Protein AF-A0A2T4S599-F1 (afdb_monomer)

Foldseek 3Di:
DDDDQDAAAADPDPPFAEEEQDDPVVVLQAFDANYFYQHPDPCNCVQCVLPDDLVGAYEYEDDRVSRSVSQVVCVVVVRNRHHHYHYGDGPDHHDDDDPVNDPLPDQAEEEQDDPVVVVVDDRPNYDYDHLSCLVVDDRPDDPVDDHHYDYDPCNSSSRVRRHD

Nearest PDB structures (foldseek):
  3r2u-assembly1_B  TM=9.626E-01  e=4.878E-13  Staphylococcus aureus subsp. aureus COL
  3r2u-assembly1_A  TM=9.567E-01  e=1.492E-12  Staphylococcus aureus subsp. aureus COL
  3r2u-assembly1_C  TM=9.483E-01  e=6.770E-12  Staphylococcus aureus subsp. aureus COL
  3r2u-assembly1_D  TM=9.494E-01  e=8.806E-12  Staphylococcus aureus subsp. aureus COL
  3tp9-assembly1_B  TM=7.713E-01  e=7.705E-10  Alicyclobacillus acidocaldarius subsp. acidocaldarius DSM 446

Secondary structure (DSSP, 8-state):
----PPPP-B-S-SSS-EEE-S-HHHHHT-B-TT-EE--SSTTHHHHHTTT--TTS-EEEES-HHHHHHHHHHHHHTT---EEEEE----SB------GGG--S--S-EEE-S-HHHHHT---TT-EE--GGGGGGPPPSS-TTS--EEE-SSSTTHHHHHTT-

InterPro domains:
  IPR001763 Rhodanese-like domain [PF00581] (102-160)
  IPR001763 Rhodanese-like domain [PS50206] (20-95)
  IPR001763 Rhodanese-like domain [PS50206] (103-160)
  IPR036873 Rhodanese-like domain superfamily [G3DSA:3.40.250.10] (6-89)
  IPR036873 Rhodanese-like domain superfamily [G3DSA:3.40.250.10] (93-164)
  IPR036873 Rhodanese-like domain superfamily [SSF52821] (5-83)
  IPR036873 Rhodanese-like domain superfamily [SSF52821] (102-160)
  IPR052367 Thiosulfate Sulfurtransferase/Rhodanese-like Domain-Containing Protein [PTHR45431] (101-160)

Radius of gyration: 16.69 Å; Cα contacts (8 Å, |Δi|>4): 258; chains: 1; bounding box: 44×28×44 Å

Sequence (164 aa):
DLYTPYDVYPSLDSDRLAFDVRSRSAYHGGHEYGTINIPFDKGFINQIGWYLDYDKDIDLIGDRDLVQQAAYQLQLIGYDRVAGYRLPKYDVMTPSVHSADMTGKEENVLDVRTNDEWDAGHLDQAKHIKHGKLLDADVPFDKDAPIYVHCQSGVRSSIADGIL

Solvent-accessible surface area (backbone atoms only — not comparable to full-atom values): 9855 Å² total; per-residue (Å²): 134,79,89,73,86,79,86,67,48,79,48,92,66,86,82,54,53,34,36,28,37,46,52,68,68,55,42,40,72,16,24,51,79,64,26,30,55,47,38,76,55,99,55,28,68,77,56,47,62,58,73,62,54,94,90,51,65,30,31,36,27,37,57,71,71,60,42,45,54,51,49,48,56,36,40,76,75,71,48,82,39,64,75,14,30,38,73,79,44,68,78,40,73,56,84,86,78,58,76,87,74,56,83,85,71,70,76,45,31,39,37,26,41,52,67,70,57,44,78,76,55,71,66,89,70,45,46,81,49,40,47,77,45,49,94,81,50,86,70,97,60,66,82,93,47,82,70,47,64,38,40,95,80,56,65,49,21,46,39,48,69,20,67,108

Organism: NCBI:txid214473

Mean predicted aligned error: 5.32 Å

pLDDT: mean 88.89, std 7.74, range [62.69, 98.31]

Structure (mmCIF, N/CA/C/O backbone):
data_AF-A0A2T4S599-F1
#
_entry.id   AF-A0A2T4S599-F1
#
loop_
_atom_site.group_PDB
_atom_site.id
_atom_site.type_symbol
_atom_site.label_atom_id
_atom_site.label_alt_id
_atom_site.label_comp_id
_atom_site.label_asym_id
_atom_site.label_entity_id
_atom_site.label_seq_id
_atom_site.pdbx_PDB_ins_code
_atom_site.Cartn_x
_atom_site.Cartn_y
_atom_site.Cartn_z
_atom_site.occupancy
_atom_site.B_iso_or_equiv
_atom_site.auth_seq_id
_atom_site.auth_comp_id
_atom_site.auth_asym_id
_atom_site.auth_atom_id
_atom_site.pdbx_PDB_model_num
ATOM 1 N N . ASP A 1 1 ? 24.461 -16.190 -19.854 1.00 62.69 1 ASP A N 1
ATOM 2 C CA . ASP A 1 1 ? 24.096 -14.776 -20.047 1.00 62.69 1 ASP A CA 1
ATOM 3 C C . ASP A 1 1 ? 24.167 -14.038 -18.727 1.00 62.69 1 ASP A C 1
ATOM 5 O O . ASP A 1 1 ? 23.788 -14.604 -17.708 1.00 62.69 1 ASP A O 1
ATOM 9 N N . LEU A 1 2 ? 24.758 -12.842 -18.716 1.00 70.38 2 LEU A N 1
ATOM 10 C CA . LEU A 1 2 ? 24.792 -11.993 -17.526 1.00 70.38 2 LEU A CA 1
ATOM 11 C C . LEU A 1 2 ? 23.414 -11.348 -17.361 1.00 70.38 2 LEU A C 1
ATOM 13 O O . LEU A 1 2 ? 22.868 -10.816 -18.328 1.00 70.38 2 LEU A O 1
ATOM 17 N N . TYR A 1 3 ? 22.868 -11.409 -16.147 1.00 76.94 3 TYR A N 1
ATOM 18 C CA . TYR A 1 3 ? 21.630 -10.723 -15.799 1.00 76.94 3 TYR A CA 1
ATOM 19 C C . TYR A 1 3 ? 21.761 -9.232 -16.136 1.00 76.94 3 TYR A C 1
ATOM 21 O O . TYR A 1 3 ? 22.664 -8.563 -15.631 1.00 76.94 3 TYR A O 1
ATOM 29 N N . THR A 1 4 ? 20.897 -8.731 -17.018 1.00 84.00 4 THR A N 1
ATOM 30 C CA . THR A 1 4 ? 20.841 -7.310 -17.374 1.00 84.00 4 THR A CA 1
ATOM 31 C C . THR A 1 4 ? 19.539 -6.757 -16.817 1.00 84.00 4 THR A C 1
ATOM 33 O O . THR A 1 4 ? 18.483 -7.174 -17.295 1.00 84.00 4 THR A O 1
ATOM 36 N N . PRO A 1 5 ? 19.591 -5.865 -15.813 1.00 87.31 5 PRO A N 1
ATOM 37 C CA . PRO A 1 5 ? 18.387 -5.246 -15.289 1.00 87.31 5 PRO A CA 1
ATOM 38 C C . PRO A 1 5 ? 17.630 -4.502 -16.385 1.00 87.31 5 PRO A C 1
ATOM 40 O O . PRO A 1 5 ? 18.257 -3.881 -17.248 1.00 87.31 5 PRO A O 1
ATOM 43 N N . TYR A 1 6 ? 16.301 -4.544 -16.344 1.00 93.31 6 TYR A N 1
ATOM 44 C CA . TYR A 1 6 ? 15.475 -3.734 -17.234 1.00 93.31 6 TYR A CA 1
ATOM 45 C C . TYR A 1 6 ? 15.079 -2.414 -16.571 1.00 93.31 6 TYR A C 1
ATOM 47 O O . TYR A 1 6 ? 14.903 -2.340 -15.350 1.00 93.31 6 TYR A O 1
ATOM 55 N N . ASP A 1 7 ? 14.912 -1.391 -17.409 1.00 95.75 7 ASP A N 1
ATOM 56 C CA . ASP A 1 7 ? 14.367 -0.098 -17.013 1.00 95.75 7 ASP A CA 1
ATOM 57 C C . ASP A 1 7 ? 12.835 -0.154 -16.958 1.00 95.75 7 ASP A C 1
ATOM 59 O O . ASP A 1 7 ? 12.181 -0.679 -17.863 1.00 95.75 7 ASP A O 1
ATOM 63 N N . VAL A 1 8 ? 12.251 0.469 -15.936 1.00 97.12 8 VAL A N 1
ATOM 64 C CA . VAL A 1 8 ? 10.797 0.661 -15.826 1.00 97.12 8 VAL A CA 1
ATOM 65 C C . VAL A 1 8 ? 10.386 1.980 -16.480 1.00 97.12 8 VAL A C 1
ATOM 67 O O . VAL A 1 8 ? 10.959 3.032 -16.192 1.00 97.12 8 VAL A O 1
ATOM 70 N N . TYR A 1 9 ? 9.363 1.957 -17.329 1.00 97.31 9 TYR A N 1
ATOM 71 C CA . TYR A 1 9 ? 8.861 3.143 -18.035 1.00 97.31 9 TYR A CA 1
ATOM 72 C C . TYR A 1 9 ? 7.513 3.617 -17.477 1.00 97.31 9 TYR A C 1
ATOM 74 O O . TYR A 1 9 ? 6.855 2.860 -16.761 1.00 97.31 9 TYR A O 1
ATOM 82 N N . PRO A 1 10 ? 7.086 4.863 -17.769 1.00 97.50 10 PRO A N 1
ATOM 83 C CA . PRO A 1 10 ? 5.783 5.345 -17.332 1.00 97.50 10 PRO A CA 1
ATOM 84 C C . PRO A 1 10 ? 4.651 4.404 -17.762 1.00 97.50 10 PRO A C 1
ATOM 86 O O . PRO A 1 10 ? 4.593 3.986 -18.920 1.00 97.50 10 PRO A O 1
ATOM 89 N N . SER A 1 11 ? 3.761 4.082 -16.829 1.00 96.31 11 SER A N 1
ATOM 90 C CA . SER A 1 11 ? 2.604 3.229 -17.072 1.00 96.31 11 SER A CA 1
ATOM 91 C C . SER A 1 11 ? 1.520 3.983 -17.839 1.00 96.31 11 SER A C 1
ATOM 93 O O . SER A 1 11 ? 1.283 5.170 -17.611 1.00 96.31 11 SER A O 1
ATOM 95 N N . LEU A 1 12 ? 0.849 3.268 -18.741 1.00 91.50 12 LEU A N 1
ATOM 96 C CA . LEU A 1 12 ? -0.371 3.718 -19.419 1.00 91.50 12 LEU A CA 1
ATOM 97 C C . LEU A 1 12 ? -1.634 3.102 -18.799 1.00 91.50 12 LEU A C 1
ATOM 99 O O . LEU A 1 12 ? -2.741 3.442 -19.206 1.00 91.50 12 LEU A O 1
ATOM 103 N N . ASP A 1 13 ? -1.457 2.186 -17.850 1.00 91.81 13 ASP A N 1
ATOM 104 C CA . ASP A 1 13 ? -2.512 1.457 -17.162 1.00 91.81 13 ASP A CA 1
ATOM 105 C C . ASP A 1 13 ? -2.629 2.018 -15.742 1.00 91.81 13 ASP A C 1
ATOM 107 O O . ASP A 1 13 ? -1.689 1.906 -14.954 1.00 91.81 13 ASP A O 1
ATOM 111 N N . SER A 1 14 ? -3.754 2.666 -15.434 1.00 86.19 14 SER A N 1
ATOM 112 C CA . SER A 1 14 ? -4.058 3.186 -14.095 1.00 86.19 14 SER A CA 1
ATOM 113 C C . SER A 1 14 ? -4.750 2.171 -13.185 1.00 86.19 14 SER A C 1
ATOM 115 O O . SER A 1 14 ? -4.855 2.415 -11.986 1.00 86.19 14 SER A O 1
ATOM 117 N N . ASP A 1 15 ? -5.193 1.040 -13.723 1.00 90.12 15 ASP A N 1
ATOM 118 C CA . ASP A 1 15 ? -6.047 0.080 -13.021 1.00 90.12 15 ASP A CA 1
ATOM 119 C C . ASP A 1 15 ? -5.235 -1.097 -12.464 1.00 90.12 15 ASP A C 1
ATOM 121 O O . ASP A 1 15 ? -5.664 -1.784 -11.536 1.00 90.12 15 ASP A O 1
ATOM 125 N N . ARG A 1 16 ? -4.024 -1.321 -12.990 1.00 94.31 16 ARG A N 1
ATOM 126 C CA . ARG A 1 16 ? -3.066 -2.285 -12.438 1.00 94.31 16 ARG A CA 1
ATOM 127 C C . ARG A 1 16 ? -2.740 -1.974 -10.974 1.00 94.31 16 ARG A C 1
ATOM 129 O O . ARG A 1 16 ? -2.586 -0.812 -10.602 1.00 94.31 16 ARG A O 1
ATOM 136 N N . LEU A 1 17 ? -2.579 -3.010 -10.151 1.00 92.50 17 LEU A N 1
ATOM 137 C CA . LEU A 1 17 ? -2.155 -2.846 -8.760 1.00 92.50 17 LEU A CA 1
ATOM 138 C C . LEU A 1 17 ? -0.838 -2.062 -8.702 1.00 92.50 17 LEU A C 1
ATOM 140 O O . LEU A 1 17 ? 0.138 -2.440 -9.356 1.00 92.50 17 LEU A O 1
ATOM 144 N N . ALA A 1 18 ? -0.812 -0.995 -7.905 1.00 95.06 18 ALA A N 1
ATOM 145 C CA . ALA A 1 18 ? 0.355 -0.138 -7.770 1.00 95.06 18 ALA A CA 1
ATOM 146 C C . ALA A 1 18 ? 0.841 -0.050 -6.321 1.00 95.06 18 ALA A C 1
ATOM 148 O O . ALA A 1 18 ? 0.057 0.131 -5.385 1.00 95.06 18 ALA A O 1
ATOM 149 N N . PH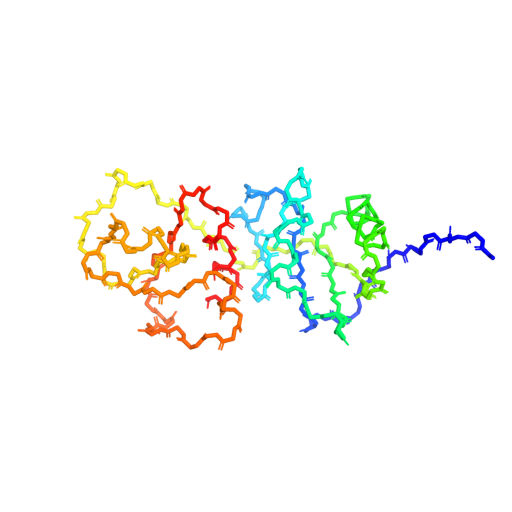E A 1 19 ? 2.160 -0.134 -6.152 1.00 95.38 19 PHE A N 1
ATOM 150 C CA . PHE A 1 19 ? 2.828 0.060 -4.870 1.00 95.38 19 PHE A CA 1
ATOM 151 C C . PHE A 1 19 ? 3.524 1.420 -4.840 1.00 95.38 19 PHE A C 1
ATOM 153 O O . PHE A 1 19 ? 4.453 1.671 -5.608 1.00 95.38 19 PHE A O 1
ATOM 160 N N . ASP A 1 20 ? 3.097 2.305 -3.944 1.00 96.06 20 ASP A N 1
ATOM 161 C CA . ASP A 1 20 ? 3.751 3.587 -3.709 1.00 96.06 20 ASP A CA 1
ATOM 162 C C . ASP A 1 20 ? 4.986 3.401 -2.835 1.00 96.06 20 ASP A C 1
ATOM 164 O O . ASP A 1 20 ? 4.895 3.042 -1.658 1.00 96.06 20 ASP A O 1
ATOM 168 N N . VAL A 1 21 ? 6.151 3.645 -3.430 1.00 97.06 21 VAL A N 1
ATOM 169 C CA . VAL A 1 21 ? 7.454 3.414 -2.802 1.00 97.06 21 VAL A CA 1
ATOM 170 C C . VAL A 1 21 ? 8.000 4.649 -2.085 1.00 97.06 21 VAL A C 1
ATOM 172 O O . VAL A 1 21 ? 9.100 4.606 -1.523 1.00 97.06 21 VAL A O 1
ATOM 175 N N . ARG A 1 22 ? 7.241 5.754 -2.062 1.00 96.44 22 ARG A N 1
ATOM 176 C CA . ARG A 1 22 ? 7.595 6.971 -1.322 1.00 96.44 22 ARG A CA 1
ATOM 177 C C . ARG A 1 22 ? 7.562 6.748 0.188 1.00 96.44 22 ARG A C 1
ATOM 179 O O . ARG A 1 22 ? 7.069 5.746 0.711 1.00 96.44 22 ARG A O 1
ATOM 186 N N . SER A 1 23 ? 8.074 7.740 0.916 1.00 93.06 23 SER A N 1
ATOM 187 C CA . SER A 1 23 ? 7.983 7.754 2.371 1.00 93.06 23 SER A CA 1
ATOM 188 C C . SER A 1 23 ? 6.530 7.731 2.847 1.00 93.06 23 SER A C 1
ATOM 190 O O . SER A 1 23 ? 5.620 8.268 2.216 1.00 93.06 23 SER A O 1
ATOM 192 N N . ARG A 1 24 ? 6.344 7.195 4.052 1.00 87.62 24 ARG A N 1
ATOM 193 C CA . ARG A 1 24 ? 5.057 7.173 4.758 1.00 87.62 24 ARG A CA 1
ATOM 194 C C . ARG A 1 24 ? 4.423 8.552 4.832 1.00 87.62 24 ARG A C 1
ATOM 196 O O . ARG A 1 24 ? 3.242 8.702 4.556 1.00 87.62 24 ARG A O 1
ATOM 203 N N . SER A 1 25 ? 5.214 9.557 5.203 1.00 87.94 25 SER A N 1
ATOM 204 C CA . SER A 1 25 ? 4.736 10.932 5.332 1.00 87.94 25 SER A CA 1
ATOM 205 C C . SER A 1 25 ? 4.266 11.509 3.999 1.00 87.94 25 SER A C 1
ATOM 207 O O . SER A 1 25 ? 3.267 12.219 3.979 1.00 87.94 25 SER A O 1
ATOM 209 N N . ALA A 1 26 ? 4.942 11.185 2.894 1.00 92.06 26 ALA A N 1
ATOM 210 C CA . ALA A 1 26 ? 4.525 11.615 1.565 1.00 92.06 26 ALA A CA 1
ATOM 211 C C . ALA A 1 26 ? 3.207 10.954 1.142 1.00 92.06 26 ALA A C 1
ATOM 213 O O . ALA A 1 26 ? 2.370 11.629 0.556 1.00 92.06 26 ALA A O 1
ATOM 214 N N . TYR A 1 27 ? 3.015 9.675 1.476 1.00 91.25 27 TYR A N 1
ATOM 215 C CA . TYR A 1 27 ? 1.787 8.936 1.183 1.00 91.25 27 TYR A CA 1
ATOM 216 C C . TYR A 1 27 ? 0.581 9.416 2.008 1.00 91.25 27 TYR A C 1
ATOM 218 O O . TYR A 1 27 ? -0.485 9.679 1.459 1.00 91.25 27 TYR A O 1
ATOM 226 N N . HIS A 1 28 ? 0.753 9.613 3.320 1.00 86.88 28 HIS A N 1
ATOM 227 C CA . HIS A 1 28 ? -0.297 10.187 4.182 1.00 86.88 28 HIS A CA 1
ATOM 228 C C . HIS A 1 28 ? -0.638 11.627 3.779 1.00 86.88 28 HIS A C 1
ATOM 230 O O . HIS A 1 28 ? -1.790 12.047 3.839 1.00 86.88 28 HIS A O 1
ATOM 236 N N . GLY A 1 29 ? 0.378 12.379 3.339 1.00 87.69 29 GLY A N 1
ATOM 237 C CA . GLY A 1 29 ? 0.232 13.713 2.763 1.00 87.69 29 GLY A CA 1
ATOM 238 C C . GLY A 1 29 ? -0.410 13.734 1.371 1.00 87.69 29 GLY A C 1
ATOM 239 O O . GLY A 1 29 ? -0.535 14.816 0.802 1.00 87.69 29 GLY A O 1
ATOM 240 N N . GLY A 1 30 ? -0.780 12.571 0.831 1.00 90.25 30 GLY A N 1
ATOM 241 C CA . GLY A 1 30 ? -1.618 12.398 -0.345 1.00 90.25 30 GLY A CA 1
ATOM 242 C C . GLY A 1 30 ? -1.167 11.233 -1.226 1.00 90.25 30 GLY A C 1
ATOM 243 O O . GLY A 1 30 ? 0.024 11.086 -1.535 1.00 90.25 30 GLY A O 1
ATOM 244 N N . HIS A 1 31 ? -2.131 10.414 -1.640 1.00 91.00 31 HIS A N 1
ATOM 245 C CA . HIS A 1 31 ? -1.903 9.233 -2.471 1.00 91.00 31 HIS A CA 1
ATOM 246 C C . HIS A 1 31 ? -3.050 8.959 -3.451 1.00 91.00 31 HIS A C 1
ATOM 248 O O . HIS A 1 31 ? -4.094 9.610 -3.414 1.00 91.00 31 HIS A O 1
ATOM 254 N N . GLU A 1 32 ? -2.823 8.008 -4.357 1.00 90.88 32 GLU A N 1
ATOM 255 C CA . GLU A 1 32 ? -3.820 7.488 -5.297 1.00 90.88 32 GLU A CA 1
ATOM 256 C C . GLU A 1 32 ? -4.662 6.398 -4.612 1.00 90.88 32 GLU A C 1
ATOM 258 O O . GLU A 1 32 ? -4.110 5.503 -3.966 1.00 90.88 32 GLU A O 1
ATOM 263 N N . TYR A 1 33 ? -5.989 6.466 -4.747 1.00 86.62 33 TYR A N 1
ATOM 264 C CA . TYR A 1 33 ? -6.897 5.447 -4.207 1.00 86.62 33 TYR A CA 1
ATOM 265 C C . TYR A 1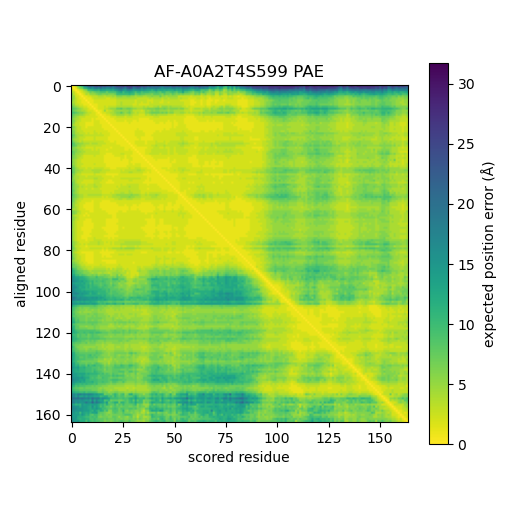 33 ? -6.610 4.066 -4.818 1.00 86.62 33 TYR A C 1
ATOM 267 O O . TYR A 1 33 ? -6.320 3.958 -6.008 1.00 86.62 33 TYR A O 1
ATOM 275 N N . GLY A 1 34 ? -6.716 3.004 -4.022 1.00 86.00 34 GLY A N 1
ATOM 276 C CA . GLY A 1 34 ? -6.483 1.624 -4.458 1.00 86.00 34 GLY A CA 1
ATOM 277 C C . GLY A 1 34 ? -5.006 1.229 -4.548 1.00 86.00 34 GLY A C 1
ATOM 278 O O . GLY A 1 34 ? -4.688 0.180 -5.109 1.00 86.00 34 GLY A O 1
ATOM 279 N N . THR A 1 35 ? -4.094 2.050 -4.023 1.00 90.50 35 THR A N 1
ATOM 280 C CA . THR A 1 35 ? -2.648 1.780 -4.043 1.00 90.50 35 THR A CA 1
ATOM 281 C C . THR A 1 35 ? -2.139 1.381 -2.664 1.00 90.50 35 THR A C 1
ATOM 283 O O . THR A 1 35 ? -2.830 1.545 -1.666 1.00 90.50 35 THR A O 1
ATOM 286 N N . ILE A 1 36 ? -0.945 0.792 -2.585 1.00 89.56 36 ILE A N 1
ATOM 287 C CA . ILE A 1 36 ? -0.369 0.353 -1.306 1.00 89.56 36 ILE A CA 1
ATOM 288 C C . ILE A 1 36 ? 0.957 1.056 -1.061 1.00 89.56 36 ILE A C 1
ATOM 290 O O . ILE A 1 36 ? 1.881 0.924 -1.861 1.00 89.56 36 ILE A O 1
ATOM 294 N N . ASN A 1 37 ? 1.117 1.722 0.084 1.00 92.50 37 ASN A N 1
ATOM 295 C CA . ASN A 1 37 ? 2.421 2.267 0.456 1.00 92.50 37 ASN A CA 1
ATOM 296 C C . ASN A 1 37 ? 3.367 1.186 0.989 1.00 92.50 37 ASN A C 1
ATOM 298 O O . ASN A 1 37 ? 3.185 0.698 2.106 1.00 92.50 37 ASN A O 1
ATOM 302 N N . ILE A 1 38 ? 4.427 0.889 0.236 1.00 93.06 38 ILE A N 1
ATOM 303 C CA . ILE A 1 38 ? 5.570 0.085 0.681 1.00 93.06 38 ILE A CA 1
ATOM 304 C C . ILE A 1 38 ? 6.841 0.926 0.499 1.00 93.06 38 ILE A C 1
ATOM 306 O O . ILE A 1 38 ? 7.476 0.850 -0.555 1.00 93.06 38 ILE A O 1
ATOM 310 N N . PRO A 1 39 ? 7.227 1.737 1.504 1.00 94.31 39 PRO A N 1
ATOM 311 C CA . PRO A 1 39 ? 8.382 2.618 1.396 1.00 94.31 39 PRO A CA 1
ATOM 312 C C . PRO A 1 39 ? 9.648 1.866 0.989 1.00 94.31 39 PRO A C 1
ATOM 314 O O . PRO A 1 39 ? 9.947 0.794 1.525 1.00 94.31 39 PRO A O 1
ATOM 317 N N . PHE A 1 40 ? 10.424 2.454 0.081 1.00 96.88 40 PHE A N 1
ATOM 318 C CA . PHE A 1 40 ? 11.714 1.905 -0.320 1.00 96.88 40 PHE A CA 1
ATOM 319 C C . PHE A 1 40 ? 12.779 2.141 0.764 1.00 96.88 40 PHE A C 1
ATOM 321 O O . PHE A 1 40 ? 13.575 3.078 0.714 1.00 96.88 40 PHE A O 1
ATOM 328 N N . ASP A 1 41 ? 12.754 1.295 1.793 1.00 94.00 41 ASP A N 1
ATOM 329 C CA . ASP A 1 41 ? 13.694 1.282 2.911 1.00 94.00 41 ASP A CA 1
ATOM 330 C C . ASP A 1 41 ? 14.301 -0.118 3.135 1.00 94.00 41 ASP A C 1
ATOM 332 O O . ASP A 1 41 ? 14.134 -1.044 2.339 1.00 94.00 41 ASP A O 1
ATOM 336 N N . LYS A 1 42 ? 15.030 -0.304 4.243 1.00 92.44 42 LYS A N 1
ATOM 337 C CA . LYS A 1 42 ? 15.683 -1.586 4.574 1.00 92.44 42 LYS A CA 1
ATOM 338 C C . LYS A 1 42 ? 14.709 -2.764 4.689 1.00 92.44 42 LYS A C 1
ATOM 340 O O . LYS A 1 42 ? 15.137 -3.910 4.585 1.00 92.44 42 LYS A O 1
ATOM 345 N N . GLY A 1 43 ? 13.433 -2.501 4.953 1.00 90.12 43 GLY A N 1
ATOM 346 C CA . GLY A 1 43 ? 12.386 -3.504 5.065 1.00 90.12 43 GLY A CA 1
ATOM 347 C C . GLY A 1 43 ? 11.581 -3.699 3.784 1.00 90.12 43 GLY A C 1
ATOM 348 O O . GLY A 1 43 ? 10.641 -4.489 3.827 1.00 90.12 43 GLY A O 1
ATOM 349 N N . PHE A 1 44 ? 11.883 -2.992 2.688 1.00 94.19 44 PHE A N 1
ATOM 350 C CA . PHE A 1 44 ? 11.086 -2.980 1.454 1.00 94.19 44 PHE A CA 1
ATOM 351 C C . PHE A 1 44 ? 10.702 -4.390 0.983 1.00 94.19 44 PHE A C 1
ATOM 353 O O . PHE A 1 44 ? 9.520 -4.710 0.892 1.00 94.19 44 PHE A O 1
ATOM 360 N N . ILE A 1 45 ? 11.692 -5.268 0.796 1.00 94.75 45 ILE A N 1
ATOM 361 C CA . ILE A 1 45 ? 11.484 -6.633 0.284 1.00 94.75 45 ILE A CA 1
ATOM 362 C C . ILE A 1 45 ? 10.629 -7.486 1.224 1.00 94.75 45 ILE A C 1
ATOM 364 O O . ILE A 1 45 ? 9.701 -8.161 0.782 1.00 94.75 45 ILE A O 1
ATOM 368 N N . ASN A 1 46 ? 10.893 -7.409 2.530 1.00 89.31 46 ASN A N 1
ATOM 369 C CA . ASN A 1 46 ? 10.122 -8.152 3.525 1.00 89.31 46 ASN A CA 1
ATOM 370 C C . ASN A 1 46 ? 8.665 -7.682 3.598 1.00 89.31 46 ASN A C 1
ATOM 372 O O . ASN A 1 46 ? 7.799 -8.465 3.973 1.00 89.31 46 ASN A O 1
ATOM 376 N N . GLN A 1 47 ? 8.396 -6.411 3.294 1.00 87.50 47 GLN A N 1
ATOM 377 C CA . GLN A 1 47 ? 7.054 -5.835 3.336 1.00 87.50 47 GLN A CA 1
ATOM 378 C C . GLN A 1 47 ? 6.281 -6.132 2.051 1.00 87.50 47 GLN A C 1
ATOM 380 O O . GLN A 1 47 ? 5.176 -6.663 2.130 1.00 87.50 47 GLN A O 1
ATOM 385 N N . ILE A 1 48 ? 6.860 -5.829 0.885 1.00 91.00 48 ILE A N 1
ATOM 386 C CA . ILE A 1 48 ? 6.178 -5.989 -0.405 1.00 91.00 48 ILE A CA 1
ATOM 387 C C . ILE A 1 48 ? 5.877 -7.462 -0.701 1.00 91.00 48 ILE A C 1
ATOM 389 O O . ILE A 1 48 ? 4.807 -7.771 -1.213 1.00 91.00 48 ILE A O 1
ATOM 393 N N . GLY A 1 49 ? 6.745 -8.387 -0.271 1.00 89.69 49 GLY A N 1
ATOM 394 C CA . GLY A 1 49 ? 6.574 -9.826 -0.487 1.00 89.69 49 GLY A CA 1
ATOM 395 C C . GLY A 1 49 ? 5.305 -10.439 0.122 1.00 89.69 49 GLY A C 1
ATOM 396 O O . GLY A 1 49 ? 4.896 -11.507 -0.319 1.00 89.69 49 GLY A O 1
ATOM 397 N N . TRP A 1 50 ? 4.651 -9.780 1.087 1.00 84.56 50 TRP A N 1
ATOM 398 C CA . TRP A 1 50 ? 3.342 -10.218 1.602 1.00 84.56 50 TRP A CA 1
ATOM 399 C C . TRP A 1 50 ? 2.185 -9.977 0.626 1.00 84.56 50 TRP A C 1
ATOM 401 O O . TRP A 1 50 ? 1.124 -10.568 0.806 1.00 84.56 50 TRP A O 1
ATOM 411 N N . TYR A 1 51 ? 2.381 -9.103 -0.364 1.00 86.31 51 TYR A N 1
ATOM 412 C CA . TYR A 1 51 ? 1.341 -8.619 -1.277 1.00 86.31 51 TYR A CA 1
ATOM 413 C C . TYR A 1 51 ? 1.607 -8.979 -2.737 1.00 86.31 51 TYR A C 1
ATOM 415 O O . TYR A 1 51 ? 0.711 -8.843 -3.565 1.00 86.31 51 TYR A O 1
ATOM 423 N N . LEU A 1 52 ? 2.828 -9.409 -3.066 1.00 89.75 52 LEU A N 1
ATOM 424 C CA . LEU A 1 52 ? 3.161 -9.823 -4.422 1.00 89.75 52 LEU A CA 1
ATOM 425 C C . LEU A 1 52 ? 2.478 -11.145 -4.764 1.00 89.75 52 LEU A C 1
ATOM 427 O O . LEU A 1 52 ? 2.709 -12.175 -4.130 1.00 89.75 52 LEU A O 1
ATOM 431 N N . ASP A 1 53 ? 1.699 -11.102 -5.834 1.00 90.12 53 ASP A N 1
ATOM 432 C CA . ASP A 1 53 ? 1.315 -12.273 -6.603 1.00 90.12 53 ASP A CA 1
ATOM 433 C C . ASP A 1 53 ? 2.360 -12.448 -7.715 1.00 90.12 53 ASP A C 1
ATOM 435 O O . ASP A 1 53 ? 2.455 -11.620 -8.620 1.00 90.12 53 ASP A O 1
ATOM 439 N N . TYR A 1 54 ? 3.187 -13.493 -7.620 1.00 89.19 54 TYR A N 1
ATOM 440 C CA . TYR A 1 54 ? 4.344 -13.706 -8.506 1.00 89.19 54 TYR A CA 1
ATOM 441 C C . TYR A 1 54 ? 3.963 -13.943 -9.979 1.00 89.19 54 TYR A C 1
ATOM 443 O O . TYR A 1 54 ? 4.830 -13.891 -10.855 1.00 89.19 54 TYR A O 1
ATOM 451 N N . ASP A 1 55 ? 2.678 -14.157 -10.265 1.00 92.31 55 ASP A N 1
ATOM 452 C CA . ASP A 1 55 ? 2.157 -14.339 -11.618 1.00 92.31 55 ASP A CA 1
ATOM 453 C C . ASP A 1 55 ? 1.515 -13.072 -12.204 1.00 92.31 55 ASP A C 1
ATOM 455 O O . ASP A 1 55 ? 1.115 -13.078 -13.373 1.00 92.31 55 ASP A O 1
ATOM 459 N N . LYS A 1 56 ? 1.431 -11.977 -11.437 1.00 94.88 56 LYS A N 1
ATOM 460 C CA . LYS A 1 56 ? 0.772 -10.733 -11.855 1.00 94.88 56 LYS A CA 1
ATOM 461 C C . LYS A 1 56 ? 1.747 -9.587 -12.048 1.00 94.88 56 LYS A C 1
ATOM 463 O O . LYS A 1 56 ? 2.767 -9.485 -11.380 1.00 94.88 56 LYS A O 1
ATOM 468 N N . ASP A 1 57 ? 1.392 -8.702 -12.967 1.00 96.88 57 ASP A N 1
ATOM 469 C CA . ASP A 1 57 ? 2.135 -7.473 -13.199 1.00 96.88 57 ASP A CA 1
ATOM 470 C C . ASP A 1 57 ? 1.709 -6.395 -12.203 1.00 96.88 57 ASP A C 1
ATOM 472 O O . ASP A 1 57 ? 0.531 -6.286 -11.854 1.00 96.88 57 ASP A O 1
ATOM 476 N N . ILE A 1 58 ? 2.664 -5.565 -11.786 1.00 97.25 58 ILE A N 1
ATOM 477 C CA . ILE A 1 58 ? 2.434 -4.429 -10.885 1.00 97.25 58 ILE A CA 1
ATOM 478 C C . ILE A 1 58 ? 2.989 -3.143 -11.488 1.00 97.25 58 ILE A C 1
ATOM 480 O O . ILE A 1 58 ? 3.896 -3.175 -12.324 1.00 97.25 58 ILE A O 1
ATOM 484 N N . ASP A 1 59 ? 2.488 -2.017 -10.996 1.00 98.12 59 ASP A N 1
ATOM 485 C CA . ASP A 1 59 ? 3.137 -0.719 -11.139 1.00 98.12 59 ASP A CA 1
ATOM 486 C C . ASP A 1 59 ? 3.816 -0.289 -9.832 1.00 98.12 59 ASP A C 1
ATOM 488 O O . ASP A 1 59 ? 3.440 -0.710 -8.735 1.00 98.12 59 ASP A O 1
ATOM 492 N N . LEU A 1 60 ? 4.803 0.599 -9.943 1.00 98.31 60 LEU A N 1
ATOM 493 C CA . LEU A 1 60 ? 5.353 1.337 -8.802 1.00 98.31 60 LEU A CA 1
ATOM 494 C C . LEU A 1 60 ? 4.981 2.823 -8.892 1.00 98.31 60 LEU A C 1
ATOM 496 O O . LEU A 1 60 ? 4.932 3.387 -9.983 1.00 98.31 60 LEU A O 1
ATOM 500 N N . ILE A 1 61 ? 4.757 3.485 -7.759 1.00 97.94 61 ILE A N 1
ATOM 501 C CA . ILE A 1 61 ? 4.533 4.938 -7.695 1.00 97.94 61 ILE A CA 1
ATOM 502 C C . ILE A 1 61 ? 5.718 5.612 -7.010 1.00 97.94 61 ILE A C 1
ATOM 504 O O . ILE A 1 61 ? 6.098 5.256 -5.896 1.00 97.94 61 ILE A O 1
ATOM 508 N N . GLY A 1 62 ? 6.293 6.612 -7.675 1.00 97.56 62 GLY A N 1
ATOM 509 C CA . GLY A 1 62 ? 7.443 7.363 -7.184 1.00 97.56 62 GLY A CA 1
ATOM 510 C C . GLY A 1 62 ? 8.085 8.205 -8.281 1.00 97.56 62 GLY A C 1
ATOM 511 O O . GLY A 1 62 ? 7.623 8.226 -9.424 1.00 97.56 62 GLY A O 1
ATOM 512 N N . ASP A 1 63 ? 9.158 8.917 -7.938 1.00 97.12 63 ASP A N 1
ATOM 513 C CA . ASP A 1 63 ? 10.019 9.487 -8.971 1.00 97.12 63 ASP A CA 1
ATOM 514 C C . ASP A 1 63 ? 10.792 8.382 -9.710 1.00 97.12 63 ASP A C 1
ATOM 516 O O . ASP A 1 63 ? 10.884 7.236 -9.260 1.00 97.12 63 ASP A O 1
ATOM 520 N N . ARG A 1 64 ? 11.333 8.733 -10.881 1.00 96.31 64 ARG A N 1
ATOM 521 C CA . ARG A 1 64 ? 11.989 7.771 -11.769 1.00 96.31 64 ARG A CA 1
ATOM 522 C C . ARG A 1 64 ? 13.146 7.047 -11.081 1.00 96.31 64 ARG A C 1
ATOM 524 O O . ARG A 1 64 ? 13.246 5.834 -11.222 1.00 96.31 64 ARG A O 1
ATOM 531 N N . ASP A 1 65 ? 14.002 7.764 -10.361 1.00 97.25 65 ASP A N 1
ATOM 532 C CA . ASP A 1 65 ? 15.221 7.194 -9.782 1.00 97.25 65 ASP A CA 1
ATOM 533 C C . ASP A 1 65 ? 14.893 6.243 -8.626 1.00 97.25 65 ASP A C 1
ATOM 535 O O . ASP A 1 65 ? 15.513 5.184 -8.497 1.00 97.25 65 ASP A O 1
ATOM 539 N N . LEU A 1 66 ? 13.901 6.590 -7.806 1.00 97.69 66 LEU A N 1
ATOM 540 C CA . LEU A 1 66 ? 13.403 5.750 -6.722 1.00 97.69 66 LEU A CA 1
ATOM 541 C C . LEU A 1 66 ? 12.765 4.467 -7.262 1.00 97.69 66 LEU A C 1
ATOM 543 O O . LEU A 1 66 ? 13.057 3.373 -6.780 1.00 97.69 66 LEU A O 1
ATOM 547 N N . VAL A 1 67 ? 11.937 4.593 -8.301 1.00 98.12 67 VAL A N 1
ATOM 548 C CA . VAL A 1 67 ? 11.297 3.459 -8.976 1.00 98.12 67 VAL A CA 1
ATOM 549 C C . VAL A 1 67 ? 12.335 2.519 -9.580 1.00 98.12 67 VAL A C 1
ATOM 551 O O . VAL A 1 67 ? 12.218 1.312 -9.381 1.00 98.12 67 VAL A O 1
ATOM 554 N N . GLN A 1 68 ? 13.351 3.031 -10.290 1.00 97.81 68 GLN A N 1
ATOM 555 C CA . GLN A 1 68 ? 14.379 2.161 -10.878 1.00 97.81 68 GLN A CA 1
ATOM 556 C C . GLN A 1 68 ? 15.116 1.362 -9.800 1.00 97.81 68 GLN A C 1
ATOM 558 O O . GLN A 1 68 ? 15.358 0.170 -9.971 1.00 97.81 68 GLN A O 1
ATOM 563 N N . GLN A 1 69 ? 15.443 1.991 -8.667 1.00 97.75 69 GLN A N 1
ATOM 564 C CA . GLN A 1 69 ? 16.101 1.306 -7.552 1.00 97.75 69 GLN A CA 1
ATOM 565 C C . GLN A 1 69 ? 15.212 0.215 -6.942 1.00 97.75 69 GLN A C 1
ATOM 567 O O . GLN A 1 69 ? 15.681 -0.903 -6.717 1.00 97.75 69 GLN A O 1
ATOM 572 N N . ALA A 1 70 ? 13.930 0.513 -6.717 1.00 98.06 70 ALA A N 1
ATOM 573 C CA . ALA A 1 70 ? 12.968 -0.449 -6.187 1.00 98.06 70 ALA A CA 1
ATOM 574 C C . ALA A 1 70 ? 12.744 -1.629 -7.144 1.00 98.06 70 ALA A C 1
ATOM 576 O O . ALA A 1 70 ? 12.807 -2.787 -6.725 1.00 98.06 70 ALA A O 1
ATOM 577 N N . ALA A 1 71 ? 12.559 -1.350 -8.434 1.00 97.94 71 ALA A N 1
ATOM 578 C CA . ALA A 1 71 ? 12.391 -2.369 -9.462 1.00 97.94 71 ALA A CA 1
ATOM 579 C C . ALA A 1 71 ? 13.637 -3.245 -9.610 1.00 97.94 71 ALA A C 1
ATOM 581 O O . ALA A 1 71 ? 13.513 -4.463 -9.711 1.00 97.94 71 ALA A O 1
ATOM 582 N N . TYR A 1 72 ? 14.833 -2.657 -9.553 1.00 96.88 72 TYR A N 1
ATOM 583 C CA . TYR A 1 72 ? 16.077 -3.420 -9.555 1.00 96.88 72 TYR A CA 1
ATOM 584 C C . TYR A 1 72 ? 16.184 -4.347 -8.334 1.00 96.88 72 TYR A C 1
ATOM 586 O O . TYR A 1 72 ? 16.618 -5.489 -8.456 1.00 96.88 72 TYR A O 1
ATOM 594 N N . GLN A 1 73 ? 15.749 -3.908 -7.151 1.00 96.88 73 GLN A N 1
ATOM 595 C CA . GLN A 1 73 ? 15.779 -4.766 -5.966 1.00 96.88 73 GLN A CA 1
ATOM 596 C C . GLN A 1 73 ? 14.771 -5.927 -6.045 1.00 96.88 73 GLN A C 1
ATOM 598 O O . GLN A 1 73 ? 15.074 -7.019 -5.564 1.00 96.88 73 GLN A O 1
ATOM 603 N N . LEU A 1 74 ? 13.607 -5.719 -6.670 1.00 97.12 74 LEU A N 1
ATOM 604 C CA . LEU A 1 74 ? 12.632 -6.780 -6.964 1.00 97.12 74 LEU A CA 1
ATOM 605 C C . LEU A 1 74 ? 13.182 -7.797 -7.971 1.00 97.12 74 LEU A C 1
ATOM 607 O O . LEU A 1 74 ? 13.118 -9.004 -7.751 1.00 97.12 74 LEU A O 1
ATOM 611 N N . GLN A 1 75 ? 13.823 -7.298 -9.019 1.00 95.12 75 GLN A N 1
ATOM 612 C CA . GLN A 1 75 ? 14.541 -8.086 -10.014 1.00 95.12 75 GLN A CA 1
ATOM 613 C C . GLN A 1 75 ? 15.607 -9.006 -9.382 1.00 95.12 75 GLN A C 1
ATOM 615 O O . GLN A 1 75 ? 15.711 -10.187 -9.706 1.00 95.12 75 GLN A O 1
ATOM 620 N N . LEU A 1 76 ? 16.358 -8.513 -8.388 1.00 94.00 76 LEU A N 1
ATOM 621 C CA . LEU A 1 76 ? 17.364 -9.313 -7.671 1.00 94.00 76 LEU A CA 1
ATOM 622 C C . LEU A 1 76 ? 16.783 -10.488 -6.868 1.00 94.00 76 LEU A C 1
ATOM 624 O O . LEU A 1 76 ? 17.512 -11.438 -6.580 1.00 94.00 76 LEU A O 1
ATOM 628 N N . ILE A 1 77 ? 15.502 -10.434 -6.498 1.00 92.62 77 ILE A N 1
ATOM 629 C CA . ILE A 1 77 ? 14.800 -11.541 -5.832 1.00 92.62 77 ILE A CA 1
ATOM 630 C C . ILE A 1 77 ? 13.956 -12.378 -6.807 1.00 92.62 77 ILE A C 1
ATOM 632 O O . ILE A 1 77 ? 13.198 -13.239 -6.366 1.00 92.62 77 ILE A O 1
ATOM 636 N N . GLY A 1 78 ? 14.099 -12.147 -8.117 1.00 92.88 78 GLY A N 1
ATOM 637 C CA . GLY A 1 78 ? 13.410 -12.886 -9.175 1.00 92.88 78 GLY A CA 1
ATOM 638 C C . GLY A 1 78 ? 11.993 -12.399 -9.477 1.00 92.88 78 GLY A C 1
ATOM 639 O O . GLY A 1 78 ? 11.223 -13.132 -10.096 1.00 92.88 78 GLY A O 1
ATOM 640 N N . TYR A 1 79 ? 11.622 -11.198 -9.026 1.00 95.69 79 TYR A N 1
ATOM 641 C CA . TYR A 1 79 ? 10.358 -10.576 -9.400 1.00 95.69 79 TYR A CA 1
ATOM 642 C C . TYR A 1 79 ? 10.569 -9.609 -10.572 1.00 95.69 79 TYR A C 1
ATOM 644 O O . TYR A 1 79 ? 10.925 -8.442 -10.394 1.00 95.69 79 TYR A O 1
ATOM 652 N N . ASP A 1 80 ? 10.292 -10.097 -11.780 1.00 93.88 80 ASP A N 1
ATOM 653 C CA . ASP A 1 80 ? 10.569 -9.390 -13.038 1.00 93.88 80 ASP A CA 1
ATOM 654 C C . ASP A 1 80 ? 9.302 -8.800 -13.687 1.00 93.88 80 ASP A C 1
ATOM 656 O O . ASP A 1 80 ? 9.255 -8.571 -14.893 1.00 93.88 80 ASP A O 1
ATOM 660 N N . ARG A 1 81 ? 8.260 -8.547 -12.886 1.00 96.25 81 ARG A N 1
ATOM 661 C CA . ARG A 1 81 ? 6.918 -8.138 -13.342 1.00 96.25 81 ARG A CA 1
ATOM 662 C C . ARG A 1 81 ? 6.526 -6.709 -12.948 1.00 96.25 81 ARG A C 1
ATOM 664 O O . ARG A 1 81 ? 5.358 -6.416 -12.690 1.00 96.25 81 ARG A O 1
ATOM 671 N N . VAL A 1 82 ? 7.499 -5.800 -12.873 1.00 97.75 82 VAL A N 1
ATOM 672 C CA . VAL A 1 82 ? 7.222 -4.362 -12.744 1.00 97.75 82 VAL A CA 1
ATOM 673 C C . VAL A 1 82 ? 6.970 -3.809 -14.141 1.00 97.75 82 VAL A C 1
ATOM 675 O O . VAL A 1 82 ? 7.897 -3.510 -14.889 1.00 97.75 82 VAL A O 1
ATOM 678 N N . ALA A 1 83 ? 5.701 -3.707 -14.515 1.00 97.38 83 ALA A N 1
ATOM 679 C CA . ALA A 1 83 ? 5.304 -3.401 -15.884 1.00 97.38 83 ALA A CA 1
ATOM 680 C C . ALA A 1 83 ? 5.260 -1.896 -16.192 1.00 9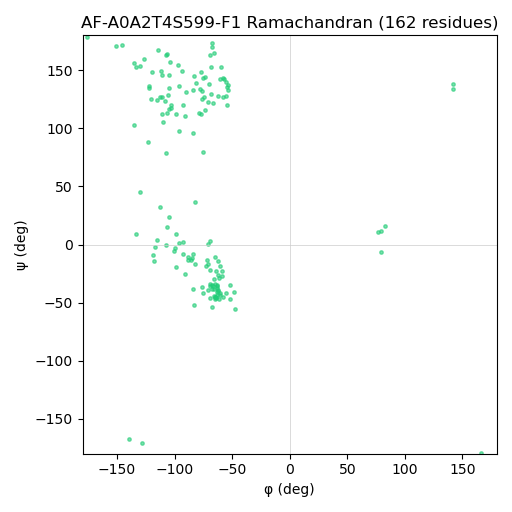7.38 83 ALA A C 1
ATOM 682 O O . ALA A 1 83 ? 5.204 -1.507 -17.360 1.00 97.38 83 ALA A O 1
ATOM 683 N N . GLY A 1 84 ? 5.308 -1.042 -15.171 1.00 97.88 84 GLY A N 1
ATOM 684 C CA . GLY A 1 84 ? 5.399 0.397 -15.350 1.00 97.88 84 GLY A CA 1
ATOM 685 C C . GLY A 1 84 ? 5.530 1.161 -14.040 1.00 97.88 84 GLY A C 1
ATOM 686 O O . GLY A 1 84 ? 5.543 0.593 -12.947 1.00 97.88 84 GLY A O 1
ATOM 687 N N . TYR A 1 85 ? 5.642 2.482 -14.155 1.00 97.75 85 TYR A N 1
ATOM 688 C CA . TYR A 1 85 ? 5.576 3.365 -12.999 1.00 97.75 85 TYR A CA 1
ATOM 689 C C . TYR A 1 85 ? 4.677 4.567 -13.216 1.00 97.75 85 TYR A C 1
ATOM 691 O O . TYR A 1 85 ? 4.489 5.042 -14.334 1.00 97.75 85 TYR A O 1
ATOM 699 N N . ARG A 1 86 ? 4.127 5.083 -12.126 1.00 96.75 86 ARG A N 1
ATOM 700 C CA . ARG A 1 86 ? 3.240 6.242 -12.123 1.00 96.75 86 ARG A CA 1
ATOM 701 C C . ARG A 1 86 ? 3.852 7.343 -11.271 1.00 96.75 86 ARG A C 1
ATOM 703 O O . ARG A 1 86 ? 4.561 7.083 -10.298 1.00 96.75 86 ARG A O 1
ATOM 710 N N . LEU A 1 87 ? 3.576 8.587 -11.646 1.00 95.56 87 LEU A N 1
ATOM 711 C CA . LEU A 1 87 ? 3.907 9.715 -10.785 1.00 95.56 87 LEU A CA 1
ATOM 712 C C . LEU A 1 87 ? 2.881 9.813 -9.649 1.00 95.56 87 LEU A C 1
ATOM 714 O O . LEU A 1 87 ? 1.714 9.486 -9.867 1.00 95.56 87 LEU A O 1
ATOM 718 N N . PRO A 1 88 ? 3.291 10.286 -8.463 1.00 93.44 88 PRO A N 1
ATOM 719 C CA . PRO A 1 88 ? 2.389 10.447 -7.334 1.00 93.44 88 PRO A CA 1
ATOM 720 C C . PRO A 1 88 ? 1.168 11.314 -7.635 1.00 93.44 88 PRO A C 1
ATOM 722 O O . PRO A 1 88 ? 1.289 12.377 -8.249 1.00 93.44 88 PRO A O 1
ATOM 725 N N . LYS A 1 89 ? 0.017 10.891 -7.112 1.00 90.94 89 LYS A N 1
ATOM 726 C CA . LYS A 1 89 ? -1.212 11.686 -7.032 1.00 90.94 89 LYS A CA 1
ATOM 727 C C . LYS A 1 89 ? -1.563 11.964 -5.572 1.00 90.94 89 LYS A C 1
ATOM 729 O O . LYS A 1 89 ? -0.986 11.369 -4.665 1.00 90.94 89 LYS A O 1
ATOM 734 N N . TYR A 1 90 ? -2.494 12.887 -5.365 1.00 90.81 90 TYR A N 1
ATOM 735 C CA . TYR A 1 90 ? -2.907 13.377 -4.048 1.00 90.81 90 TYR A CA 1
ATOM 736 C C . TYR A 1 90 ? -4.436 13.332 -3.943 1.00 90.81 90 TYR A C 1
ATOM 738 O O . TYR A 1 90 ? -5.070 14.311 -3.557 1.00 90.81 90 TYR A O 1
ATOM 746 N N . ASP A 1 91 ? -5.017 12.212 -4.375 1.00 87.00 91 ASP A N 1
ATOM 747 C CA . ASP A 1 91 ? -6.465 12.027 -4.497 1.00 87.00 91 ASP A CA 1
ATOM 748 C C . ASP A 1 91 ? -7.104 11.796 -3.121 1.00 87.00 91 ASP A C 1
ATOM 750 O O . ASP A 1 91 ? -8.198 12.287 -2.845 1.00 87.00 91 ASP A O 1
ATOM 754 N N . VAL A 1 92 ? -6.389 11.085 -2.242 1.00 83.94 92 VAL A N 1
ATOM 755 C CA . VAL A 1 92 ? -6.821 10.730 -0.887 1.00 83.94 92 VAL A CA 1
ATOM 756 C C . VAL A 1 92 ? -5.826 11.257 0.138 1.00 83.94 92 VAL A C 1
ATOM 758 O O . VAL A 1 92 ? -4.616 11.096 -0.014 1.00 83.94 92 VAL A O 1
ATOM 761 N N . MET A 1 93 ? -6.347 11.860 1.208 1.00 83.38 93 MET A N 1
ATOM 762 C CA . MET A 1 93 ? -5.588 12.318 2.373 1.00 83.38 93 MET A CA 1
ATOM 763 C C . MET A 1 93 ? -6.031 11.525 3.597 1.00 83.38 93 MET A C 1
ATOM 765 O O . MET A 1 93 ? -7.213 11.555 3.941 1.00 83.38 93 MET A O 1
ATOM 769 N N . THR A 1 94 ? -5.100 10.870 4.289 1.00 78.25 94 THR A N 1
ATOM 770 C CA . THR A 1 94 ? -5.416 10.073 5.482 1.00 78.25 94 THR A CA 1
ATOM 771 C C . THR A 1 94 ? -4.868 10.742 6.742 1.00 78.25 94 THR A C 1
ATOM 773 O O . THR A 1 94 ? -3.654 10.755 6.972 1.00 78.25 94 THR A O 1
ATOM 776 N N . PRO A 1 95 ? -5.733 11.356 7.572 1.00 79.44 95 PRO A N 1
ATOM 777 C CA . PRO A 1 95 ? -5.289 11.993 8.801 1.00 79.44 95 PRO A CA 1
ATOM 778 C C . PRO A 1 95 ? -4.815 10.937 9.801 1.00 79.44 95 PRO A C 1
ATOM 780 O O . PRO A 1 95 ? -5.521 9.977 10.101 1.00 79.44 95 PRO A O 1
ATOM 783 N N . SER A 1 96 ? -3.623 11.132 10.361 1.00 79.94 96 SER A N 1
ATOM 784 C CA . SER A 1 96 ? -3.153 10.307 11.472 1.00 79.94 96 SER A CA 1
ATOM 785 C C . SER A 1 96 ? -3.814 10.743 12.778 1.00 79.94 96 SER A C 1
ATOM 787 O O . SER A 1 96 ? -3.830 11.929 13.105 1.00 79.94 96 SER A O 1
ATOM 789 N N . VAL A 1 97 ? -4.298 9.774 13.552 1.00 82.38 97 VAL A N 1
ATOM 790 C CA . VAL A 1 97 ? -4.792 9.980 14.920 1.00 82.38 97 VAL A CA 1
ATOM 791 C C . VAL A 1 97 ? -3.755 9.426 15.891 1.00 82.38 97 VAL A C 1
ATOM 793 O O . VAL A 1 97 ? -3.302 8.289 15.737 1.00 82.38 97 VAL A O 1
ATOM 796 N N . HIS A 1 98 ? -3.341 10.213 16.886 1.00 82.12 98 HIS A N 1
ATOM 797 C CA . HIS A 1 98 ? -2.450 9.699 17.923 1.00 82.12 98 HIS A CA 1
ATOM 798 C C . HIS A 1 98 ? -3.221 8.782 18.870 1.00 82.12 98 HIS A C 1
ATOM 800 O O . HIS A 1 98 ? -4.361 9.049 19.231 1.00 82.12 98 HIS A O 1
ATOM 806 N N . SER A 1 99 ? -2.569 7.725 19.356 1.00 78.06 99 SER A N 1
ATOM 807 C CA . SER A 1 99 ? -3.194 6.787 20.297 1.00 78.06 99 SER A CA 1
ATOM 808 C C . SER A 1 99 ? -3.680 7.454 21.587 1.00 78.06 99 SER A C 1
ATOM 810 O O . SER A 1 99 ? -4.604 6.955 22.213 1.00 78.06 99 SER A O 1
ATOM 812 N N . ALA A 1 100 ? -3.065 8.571 21.990 1.00 83.12 100 ALA A N 1
ATOM 813 C CA . ALA A 1 100 ? -3.489 9.358 23.148 1.00 83.12 100 ALA A CA 1
ATOM 814 C C . ALA A 1 100 ? -4.832 10.080 22.936 1.00 83.12 100 ALA A C 1
ATOM 816 O O . ALA A 1 100 ? -5.496 10.413 23.915 1.00 83.12 100 ALA A O 1
ATOM 817 N N . ASP A 1 101 ? -5.223 10.298 21.679 1.00 85.06 101 ASP A N 1
ATOM 818 C CA . ASP A 1 101 ? -6.475 10.955 21.303 1.00 85.06 101 ASP A CA 1
ATOM 819 C C . ASP A 1 101 ? -7.614 9.943 21.079 1.00 85.06 101 ASP A C 1
ATOM 821 O O . ASP A 1 101 ? -8.771 10.335 20.935 1.00 85.06 101 ASP A O 1
ATOM 825 N N . MET A 1 102 ? -7.303 8.641 21.077 1.00 82.94 102 MET A N 1
ATOM 826 C CA . MET A 1 102 ? -8.296 7.571 20.992 1.00 82.94 102 MET A CA 1
ATOM 827 C C . MET A 1 102 ? -9.017 7.418 22.331 1.00 82.94 102 MET A C 1
ATOM 829 O O . MET A 1 102 ? -8.404 7.239 23.385 1.00 82.94 102 MET A O 1
ATOM 833 N N . THR A 1 103 ? -10.342 7.450 22.287 1.00 84.12 103 THR A N 1
ATOM 834 C CA . THR A 1 103 ? -11.205 7.360 23.470 1.00 84.12 103 THR A CA 1
ATOM 835 C C . THR A 1 103 ? -11.548 5.921 23.853 1.00 84.12 103 THR A C 1
ATOM 837 O O . THR A 1 103 ? -12.068 5.685 24.946 1.00 84.12 103 THR A O 1
ATOM 840 N N . GLY A 1 104 ? -11.287 4.964 22.956 1.00 80.25 104 GLY A N 1
ATOM 841 C CA . GLY A 1 104 ? -11.689 3.565 23.094 1.00 80.25 104 GLY A CA 1
ATOM 842 C C . GLY A 1 104 ? -13.172 3.332 22.796 1.00 80.25 104 GLY A C 1
ATOM 843 O O . GLY A 1 104 ? -13.686 2.260 23.098 1.00 80.25 104 GLY A O 1
ATOM 844 N N . LYS A 1 105 ? -13.869 4.329 22.241 1.00 83.25 105 LYS A N 1
ATOM 845 C CA . LYS A 1 105 ? -15.297 4.278 21.882 1.00 83.25 105 LYS A CA 1
ATOM 846 C C . LYS A 1 105 ? -15.538 4.402 20.380 1.00 83.25 105 LYS A C 1
ATOM 848 O O . LYS A 1 105 ? -16.683 4.494 19.954 1.00 83.25 105 LYS A O 1
ATOM 853 N N . GLU A 1 106 ? -14.473 4.449 19.593 1.00 88.62 106 GLU A N 1
ATOM 854 C CA . GLU A 1 106 ? -14.535 4.489 18.140 1.00 88.62 106 GLU A CA 1
ATOM 855 C C . GLU A 1 106 ? -15.206 3.205 17.630 1.00 88.62 106 GLU A C 1
ATOM 857 O O . GLU A 1 106 ? -14.817 2.105 18.024 1.00 88.62 106 GLU A O 1
ATOM 862 N N . GLU A 1 107 ? -16.239 3.344 16.795 1.00 85.12 107 GLU A N 1
ATOM 863 C CA . GLU A 1 107 ? -17.113 2.223 16.413 1.00 85.12 107 GLU A CA 1
ATOM 864 C C . GLU A 1 107 ? -16.449 1.272 15.406 1.00 85.12 107 GLU A C 1
ATOM 866 O O . GLU A 1 107 ? -16.524 0.053 15.556 1.00 85.12 107 GLU A O 1
ATOM 871 N N . ASN A 1 108 ? -15.750 1.824 14.411 1.00 92.12 108 ASN A N 1
ATOM 872 C CA . ASN A 1 108 ? -15.150 1.056 13.320 1.00 92.12 108 ASN A CA 1
ATOM 873 C C . ASN A 1 108 ? -13.630 1.002 13.474 1.00 92.12 108 ASN A C 1
ATOM 875 O O . ASN A 1 108 ? -12.905 1.752 12.821 1.00 92.12 108 ASN A O 1
ATOM 879 N N . VAL A 1 109 ? -13.138 0.138 14.362 1.00 92.06 109 VAL A N 1
ATOM 880 C CA . VAL A 1 109 ? -11.694 -0.053 14.565 1.00 92.06 109 VAL A CA 1
ATOM 881 C C . VAL A 1 109 ? -11.230 -1.338 13.888 1.00 92.06 109 VAL A C 1
ATOM 883 O O . VAL A 1 109 ? -11.679 -2.428 14.244 1.00 92.06 109 VAL A O 1
ATOM 886 N N . LEU A 1 110 ? -10.302 -1.220 12.940 1.00 91.69 110 LEU A N 1
ATOM 887 C CA . LEU A 1 110 ? -9.650 -2.341 12.273 1.00 91.69 110 LEU A CA 1
ATOM 888 C C . LEU A 1 110 ? -8.229 -2.540 12.820 1.00 91.69 110 LEU A C 1
ATOM 890 O O . LEU A 1 110 ? -7.354 -1.689 12.646 1.00 91.69 110 LEU A O 1
ATOM 894 N N . ASP A 1 111 ? -7.982 -3.693 13.434 1.00 92.19 111 ASP A N 1
ATOM 895 C CA . ASP A 1 111 ? -6.639 -4.143 13.792 1.00 92.19 111 ASP A CA 1
ATOM 896 C C . ASP A 1 111 ? -6.085 -5.013 12.656 1.00 92.19 111 ASP A C 1
ATOM 898 O O . ASP A 1 111 ? -6.655 -6.056 12.317 1.00 92.19 111 ASP A O 1
ATOM 902 N N . VAL A 1 112 ? -4.964 -4.589 12.065 1.00 90.75 112 VAL A N 1
ATOM 903 C CA . VAL A 1 112 ? -4.298 -5.322 10.973 1.00 90.75 112 VAL A CA 1
ATOM 904 C C . VAL A 1 112 ? -3.004 -6.028 11.393 1.00 90.75 112 VAL A C 1
ATOM 906 O O . VAL A 1 112 ? -2.195 -6.439 10.551 1.00 90.75 112 VAL A O 1
ATOM 909 N N . ARG A 1 113 ? -2.765 -6.175 12.702 1.00 91.81 113 ARG A N 1
ATOM 910 C CA . ARG A 1 113 ? -1.609 -6.901 13.253 1.00 91.81 113 ARG A CA 1
ATOM 911 C C . ARG A 1 113 ? -1.682 -8.406 12.975 1.00 91.81 113 ARG A C 1
ATOM 913 O O . ARG A 1 113 ? -2.649 -8.919 12.417 1.00 91.81 113 ARG A O 1
ATOM 920 N N . THR A 1 114 ? -0.619 -9.128 13.317 1.00 90.44 114 THR A N 1
ATOM 921 C CA . THR A 1 114 ? -0.605 -10.598 13.244 1.00 90.44 114 THR A CA 1
ATOM 922 C C . THR A 1 114 ? -1.585 -11.220 14.244 1.00 90.44 114 THR A C 1
ATOM 924 O O . THR A 1 114 ? -2.045 -10.548 15.164 1.00 90.44 114 THR A O 1
ATOM 927 N N . ASN A 1 115 ? -1.897 -12.508 14.069 1.00 92.31 115 ASN A N 1
ATOM 928 C CA . ASN A 1 115 ? -2.758 -13.242 15.003 1.00 92.31 115 ASN A CA 1
ATOM 929 C C . ASN A 1 115 ? -2.148 -13.284 16.411 1.00 92.31 115 ASN A C 1
ATOM 931 O O . ASN A 1 115 ? -2.841 -12.987 17.370 1.00 92.31 115 ASN A O 1
ATOM 935 N N . ASP A 1 116 ? -0.842 -13.537 16.527 1.00 93.25 116 ASP A N 1
ATOM 936 C CA . ASP A 1 116 ? -0.164 -13.592 17.827 1.00 93.25 116 ASP A CA 1
ATOM 937 C C . ASP A 1 116 ? -0.231 -12.244 18.570 1.00 93.25 116 ASP A C 1
ATOM 939 O O . ASP A 1 116 ? -0.442 -12.198 19.780 1.00 93.25 116 ASP A O 1
ATOM 943 N N . GLU A 1 117 ? -0.076 -11.125 17.850 1.00 93.81 117 GLU A N 1
ATOM 944 C CA . GLU A 1 117 ? -0.223 -9.776 18.415 1.00 93.81 117 GLU A CA 1
ATOM 945 C C . GLU A 1 117 ? -1.661 -9.466 18.848 1.00 93.81 117 GLU A C 1
ATOM 947 O O . GLU A 1 117 ? -1.850 -8.731 19.819 1.00 93.81 117 GLU A O 1
ATOM 952 N N . TRP A 1 118 ? -2.648 -9.973 18.107 1.00 94.94 118 TRP A N 1
ATOM 953 C CA . TRP A 1 118 ? -4.066 -9.860 18.437 1.00 94.94 118 TRP A CA 1
ATOM 954 C C . TRP A 1 118 ? -4.381 -10.671 19.697 1.00 94.94 118 TRP A C 1
ATOM 956 O O . TRP A 1 118 ? -4.842 -10.107 20.686 1.00 94.94 118 TRP A O 1
ATOM 966 N N . ASP A 1 119 ? -4.023 -11.954 19.717 1.00 95.44 119 ASP A N 1
ATOM 967 C CA . ASP A 1 119 ? -4.273 -12.874 20.832 1.00 95.44 119 ASP A CA 1
ATOM 968 C C . ASP A 1 119 ? -3.568 -12.441 22.132 1.00 95.44 119 ASP A C 1
ATOM 970 O O . ASP A 1 119 ? -4.039 -12.734 23.232 1.00 95.44 119 ASP A O 1
ATOM 974 N N . ALA A 1 120 ? -2.456 -11.703 22.029 1.00 95.44 120 ALA A N 1
ATOM 975 C CA . ALA A 1 120 ? -1.761 -11.106 23.171 1.00 95.44 120 ALA A CA 1
ATOM 976 C C . ALA A 1 120 ? -2.505 -9.911 23.805 1.00 95.44 120 ALA A C 1
ATOM 978 O O . ALA A 1 120 ? -2.141 -9.478 24.902 1.00 95.44 120 ALA A O 1
ATOM 979 N N . GLY A 1 121 ? -3.518 -9.365 23.131 1.00 92.69 121 GLY A N 1
ATOM 980 C CA . GLY A 1 121 ? -4.347 -8.262 23.602 1.00 92.69 121 GLY A CA 1
ATOM 981 C C . GLY A 1 121 ? -4.718 -7.283 22.487 1.00 92.69 121 GLY A C 1
ATOM 982 O O . GLY A 1 121 ? -3.887 -6.883 21.664 1.00 92.69 121 GLY A O 1
ATOM 983 N N . HIS A 1 122 ? -5.974 -6.846 22.498 1.00 92.31 122 HIS A N 1
ATOM 984 C CA . HIS A 1 122 ? -6.557 -5.936 21.513 1.00 92.31 122 HIS A CA 1
ATOM 985 C C . HIS A 1 122 ? -7.683 -5.099 22.142 1.00 92.31 122 HIS A C 1
ATOM 987 O O . HIS A 1 122 ? -8.095 -5.346 23.274 1.00 92.31 122 HIS A O 1
ATOM 993 N N . LEU A 1 123 ? -8.182 -4.102 21.408 1.00 89.44 123 LEU A N 1
ATOM 994 C CA . LEU A 1 123 ? -9.379 -3.350 21.798 1.00 89.44 123 LEU A CA 1
ATOM 995 C C . LEU A 1 123 ? -10.619 -4.247 21.668 1.00 89.44 123 LEU A C 1
ATOM 997 O O . LEU A 1 123 ? -10.742 -4.980 20.688 1.00 89.44 123 LEU A O 1
ATOM 1001 N N . ASP A 1 124 ? -11.537 -4.187 22.632 1.00 90.38 124 ASP A N 1
ATOM 1002 C CA . ASP A 1 124 ? -12.703 -5.084 22.689 1.00 90.38 124 ASP A CA 1
ATOM 1003 C C . ASP A 1 124 ? -13.649 -4.910 21.491 1.00 90.38 124 ASP A C 1
ATOM 1005 O O . ASP A 1 124 ? -14.242 -5.873 21.006 1.00 90.38 124 ASP A O 1
ATOM 1009 N N . GLN A 1 125 ? -13.787 -3.678 20.999 1.00 89.75 125 GLN A N 1
ATOM 1010 C CA . GLN A 1 125 ? -14.656 -3.340 19.873 1.00 89.75 125 GLN A CA 1
ATOM 1011 C C . GLN A 1 125 ? -14.007 -3.560 18.500 1.00 89.75 125 GLN A C 1
ATOM 1013 O O . GLN A 1 125 ? -14.703 -3.502 17.485 1.00 89.75 125 GLN A O 1
ATOM 1018 N N . ALA A 1 126 ? -12.693 -3.798 18.446 1.00 92.88 126 ALA A N 1
ATOM 1019 C CA . ALA A 1 126 ? -11.985 -3.910 17.178 1.00 92.88 126 ALA A CA 1
ATOM 1020 C C . ALA A 1 126 ? -12.392 -5.169 16.397 1.00 92.88 126 ALA A C 1
ATOM 1022 O O . ALA A 1 126 ? -12.781 -6.199 16.954 1.00 92.88 126 ALA A O 1
ATOM 1023 N N . LYS A 1 127 ? -12.268 -5.095 15.073 1.00 93.69 127 LYS A N 1
ATOM 1024 C CA . LYS A 1 127 ? -12.287 -6.256 14.179 1.00 93.69 127 LYS A CA 1
ATOM 1025 C C . LYS A 1 127 ? -10.871 -6.543 13.708 1.00 93.69 127 LYS A C 1
ATOM 1027 O O . LYS A 1 127 ? -10.087 -5.620 13.502 1.00 93.69 127 LYS A O 1
ATOM 1032 N N . HIS A 1 128 ? -10.556 -7.821 13.523 1.00 93.94 128 HIS A N 1
ATOM 1033 C CA . HIS A 1 128 ? -9.219 -8.259 13.133 1.00 93.94 128 HIS A CA 1
ATOM 1034 C C . HIS A 1 128 ? -9.191 -8.756 11.694 1.00 93.94 128 HIS A C 1
ATOM 1036 O O . HIS A 1 128 ? -9.906 -9.695 11.343 1.00 93.94 128 HIS A O 1
ATOM 1042 N N . ILE A 1 129 ? -8.327 -8.157 10.877 1.00 91.12 129 ILE A N 1
ATOM 1043 C CA . ILE A 1 129 ? -7.942 -8.686 9.567 1.00 91.12 129 ILE A CA 1
ATOM 1044 C C . ILE A 1 129 ? -6.435 -8.545 9.452 1.00 91.12 129 ILE A C 1
ATOM 1046 O O . ILE A 1 129 ? -5.924 -7.464 9.175 1.00 91.12 129 ILE A O 1
ATOM 1050 N N . LYS A 1 130 ? -5.698 -9.644 9.628 1.00 88.88 130 LYS A N 1
ATOM 1051 C CA . LYS A 1 130 ? -4.239 -9.604 9.495 1.00 88.88 130 LYS A CA 1
ATOM 1052 C C . LYS A 1 130 ? -3.820 -9.023 8.137 1.00 88.88 130 LYS A C 1
ATOM 1054 O O . LYS A 1 130 ? -4.337 -9.425 7.097 1.00 88.88 130 LYS A O 1
ATOM 1059 N N . HIS A 1 131 ? -2.828 -8.136 8.142 1.00 83.06 131 HIS A N 1
ATOM 1060 C CA . HIS A 1 131 ? -2.402 -7.373 6.961 1.00 83.06 131 HIS A CA 1
ATOM 1061 C C . HIS A 1 131 ? -2.175 -8.203 5.680 1.00 83.06 131 HIS A C 1
ATOM 1063 O O . HIS A 1 131 ? -2.631 -7.809 4.615 1.00 83.06 131 HIS A O 1
ATOM 1069 N N . GLY A 1 132 ? -1.564 -9.392 5.768 1.00 80.31 132 GLY A N 1
ATOM 1070 C CA . GLY A 1 132 ? -1.340 -10.272 4.608 1.00 80.31 132 GLY A CA 1
ATOM 1071 C C . GLY A 1 132 ? -2.604 -10.910 4.009 1.00 80.31 132 G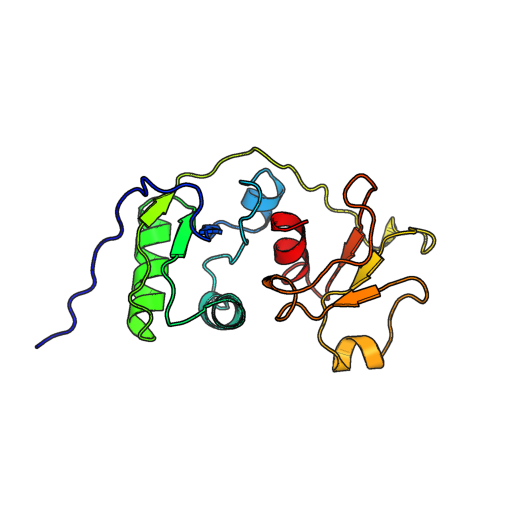LY A C 1
ATOM 1072 O O . GLY A 1 132 ? -2.500 -11.758 3.130 1.00 80.31 132 GLY A O 1
ATOM 1073 N N . LYS A 1 133 ? -3.794 -10.587 4.523 1.00 84.0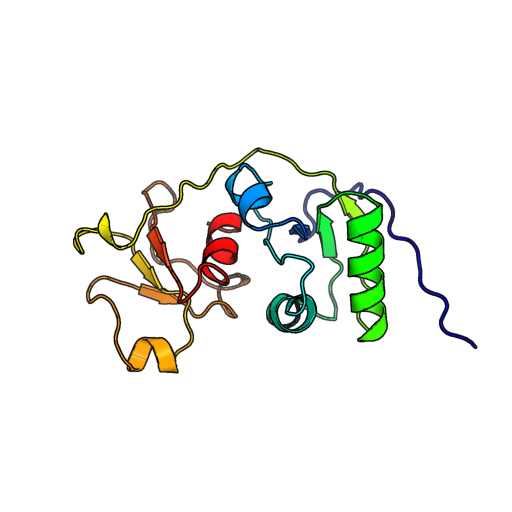6 133 LYS A N 1
ATOM 1074 C CA . LYS A 1 133 ? -5.095 -10.972 3.953 1.00 84.06 133 LYS A CA 1
ATOM 1075 C C . LYS A 1 133 ? -5.930 -9.782 3.513 1.00 84.06 133 LYS A C 1
ATOM 1077 O O . LYS A 1 133 ? -7.009 -9.983 2.980 1.00 84.06 133 LYS A O 1
ATOM 1082 N N . LEU A 1 134 ? -5.439 -8.568 3.730 1.00 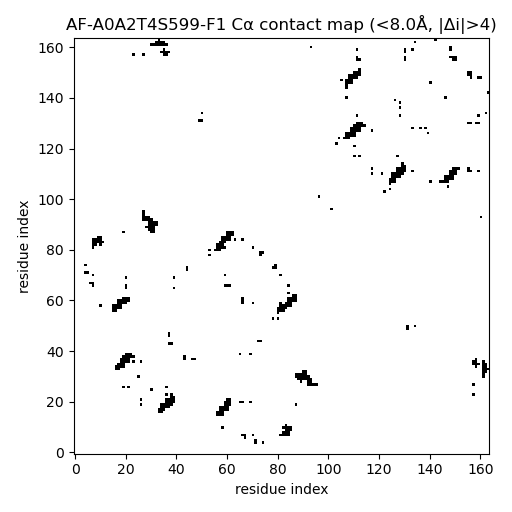81.44 134 LEU A N 1
ATOM 1083 C CA . LEU A 1 134 ? -6.249 -7.370 3.616 1.00 81.44 134 LEU A CA 1
ATOM 1084 C C . LEU A 1 134 ? -6.692 -7.082 2.176 1.00 81.44 134 LEU A C 1
ATOM 1086 O O . LEU A 1 134 ? -7.819 -6.656 1.980 1.00 81.44 134 LEU A O 1
ATOM 1090 N N . LEU A 1 135 ? -5.846 -7.396 1.187 1.00 80.56 135 LEU A N 1
ATOM 1091 C CA . LEU A 1 135 ? -6.176 -7.253 -0.237 1.00 80.56 135 LEU A CA 1
ATOM 1092 C C . LEU A 1 135 ? -7.361 -8.117 -0.692 1.00 80.56 135 LEU A C 1
ATOM 1094 O O . LEU A 1 135 ? -8.065 -7.737 -1.621 1.00 80.56 135 LEU A O 1
ATOM 1098 N N . ASP A 1 136 ? -7.574 -9.261 -0.040 1.00 82.56 136 ASP A N 1
ATOM 1099 C CA . ASP A 1 136 ? -8.599 -10.240 -0.420 1.00 82.56 136 ASP A CA 1
ATOM 1100 C C . ASP A 1 136 ? -9.789 -10.253 0.552 1.00 82.56 136 ASP A C 1
ATOM 1102 O O . ASP A 1 136 ? -10.693 -11.079 0.417 1.00 82.56 136 ASP A O 1
ATOM 1106 N N . ALA A 1 137 ? -9.758 -9.422 1.596 1.00 82.75 137 ALA A N 1
ATOM 1107 C CA . ALA A 1 137 ? -10.720 -9.486 2.683 1.00 82.75 137 ALA A CA 1
ATOM 1108 C C . ALA A 1 137 ? -11.871 -8.501 2.487 1.00 82.75 137 ALA A C 1
ATOM 1110 O O . ALA A 1 137 ? -11.664 -7.316 2.226 1.00 82.75 137 ALA A O 1
ATOM 1111 N N . ASP A 1 138 ? -13.087 -8.978 2.745 1.00 84.12 138 ASP A N 1
ATOM 1112 C CA . ASP A 1 138 ? -14.233 -8.102 2.942 1.00 84.12 138 ASP A CA 1
ATOM 1113 C C . ASP A 1 138 ? -14.120 -7.422 4.307 1.00 84.12 138 ASP A C 1
ATOM 1115 O O . ASP A 1 138 ? -14.134 -8.062 5.365 1.00 84.12 138 ASP A O 1
ATOM 1119 N N . VAL A 1 139 ? -13.987 -6.100 4.282 1.00 85.12 139 VAL A N 1
ATOM 1120 C CA . VAL A 1 139 ? -13.878 -5.292 5.495 1.00 85.12 139 VAL A CA 1
ATOM 1121 C C . VAL A 1 139 ? -15.273 -5.163 6.117 1.00 85.12 139 VAL A C 1
ATOM 1123 O O . VAL A 1 139 ? -16.202 -4.732 5.436 1.00 85.12 139 VAL A O 1
ATOM 1126 N N . PRO A 1 140 ? -15.458 -5.520 7.403 1.00 87.06 140 PRO A N 1
ATOM 1127 C CA . PRO A 1 140 ? -16.775 -5.652 8.029 1.00 87.06 140 PRO A CA 1
ATOM 1128 C C . PRO A 1 140 ? -17.346 -4.308 8.509 1.00 87.06 140 PRO A C 1
ATOM 1130 O O . PRO A 1 140 ? -17.976 -4.246 9.565 1.00 87.06 140 PRO A O 1
ATOM 1133 N N . PHE A 1 141 ? -17.099 -3.232 7.765 1.00 88.00 141 PHE A N 1
ATOM 1134 C CA . PHE A 1 141 ? -17.526 -1.877 8.095 1.00 88.00 141 PHE A CA 1
ATOM 1135 C C . PHE A 1 141 ? -18.226 -1.236 6.903 1.00 88.00 141 PHE A C 1
ATOM 1137 O O . PHE A 1 141 ? -17.965 -1.581 5.750 1.00 88.00 141 PHE A O 1
ATOM 1144 N N . 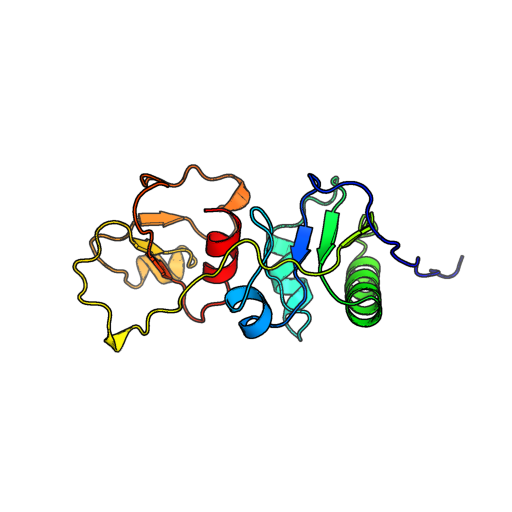ASP A 1 142 ? -19.102 -0.283 7.199 1.00 86.38 142 ASP A N 1
ATOM 1145 C CA . ASP A 1 142 ? -19.601 0.639 6.188 1.00 86.38 142 ASP A CA 1
ATOM 1146 C C . ASP A 1 142 ? -18.444 1.534 5.716 1.00 86.38 142 ASP A C 1
ATOM 1148 O O . ASP A 1 142 ? -17.820 2.213 6.534 1.00 86.38 142 ASP A O 1
ATOM 1152 N N . LYS A 1 143 ? -18.142 1.513 4.412 1.00 79.88 143 LYS A N 1
ATOM 1153 C CA . LYS A 1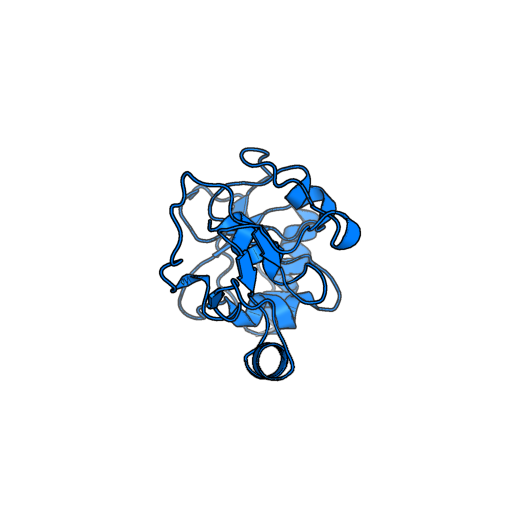 143 ? -17.045 2.294 3.818 1.00 79.88 143 LYS A CA 1
ATOM 1154 C C . LYS A 1 143 ? -17.338 3.796 3.777 1.00 79.88 143 LYS A C 1
ATOM 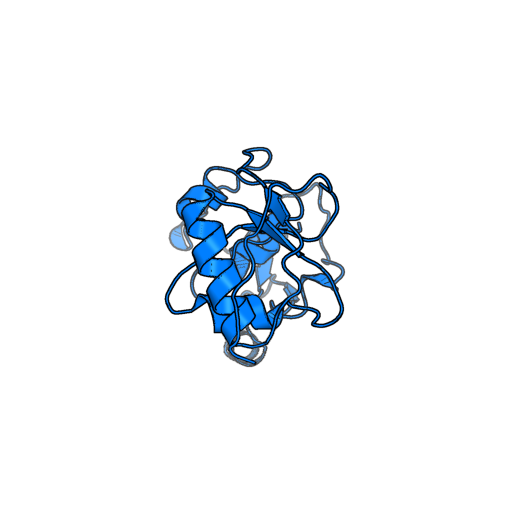1156 O O . LYS A 1 143 ? -16.405 4.581 3.647 1.00 79.88 143 LYS A O 1
ATOM 1161 N N . ASP A 1 144 ? -18.602 4.194 3.932 1.00 83.19 144 ASP A N 1
ATOM 1162 C CA . ASP A 1 144 ? -19.001 5.604 4.006 1.00 83.19 144 ASP A CA 1
ATOM 1163 C C . ASP A 1 144 ? -18.859 6.184 5.430 1.00 83.19 144 ASP A C 1
ATOM 1165 O O . ASP A 1 144 ? -18.999 7.393 5.639 1.00 83.19 144 ASP A O 1
ATOM 1169 N N . ALA A 1 145 ? -18.565 5.341 6.426 1.00 86.00 145 ALA A N 1
ATOM 1170 C CA . ALA A 1 145 ? -18.316 5.753 7.803 1.00 86.00 145 ALA A CA 1
ATOM 1171 C C . ALA A 1 145 ? -16.805 5.875 8.091 1.00 86.00 145 ALA A C 1
ATOM 1173 O O . ALA A 1 145 ? -15.999 5.181 7.474 1.00 86.00 145 ALA A O 1
ATOM 1174 N N . PRO A 1 146 ? -16.381 6.706 9.066 1.00 87.38 146 PRO A N 1
ATOM 1175 C CA . PRO A 1 146 ? -14.983 6.748 9.485 1.00 87.38 146 PRO A CA 1
ATOM 1176 C C . PRO A 1 146 ? -14.506 5.369 9.954 1.00 87.38 146 PRO A C 1
ATOM 1178 O O . PRO A 1 146 ? -15.130 4.777 10.837 1.00 87.38 146 PRO A O 1
ATOM 1181 N N . ILE A 1 147 ? -13.398 4.885 9.389 1.00 88.88 147 ILE A N 1
ATOM 1182 C CA . ILE A 1 147 ? -12.721 3.649 9.800 1.00 88.88 147 ILE A CA 1
ATOM 1183 C C . ILE A 1 147 ? -11.364 4.021 10.398 1.00 88.88 147 ILE A C 1
ATOM 1185 O O . ILE A 1 147 ? -10.561 4.720 9.784 1.00 88.88 147 ILE A O 1
ATOM 1189 N N . TYR A 1 148 ? -11.101 3.535 11.606 1.00 89.00 148 TYR A N 1
ATOM 1190 C CA . TYR A 1 148 ? -9.839 3.710 12.309 1.00 89.00 148 TYR A CA 1
ATOM 1191 C C . TYR A 1 148 ? -9.009 2.450 12.131 1.00 89.00 148 TYR A C 1
ATOM 1193 O O . TYR A 1 148 ? -9.350 1.402 12.676 1.00 89.00 148 TYR A O 1
ATOM 1201 N N . VAL A 1 149 ? -7.902 2.538 11.401 1.00 88.75 149 VAL A N 1
ATOM 1202 C CA . VAL A 1 149 ? -7.006 1.393 11.228 1.00 88.75 149 VAL A CA 1
ATOM 1203 C C . VAL A 1 149 ? -5.761 1.566 12.074 1.00 88.75 149 VAL A C 1
ATOM 1205 O O . VAL A 1 149 ? -5.119 2.616 12.057 1.00 88.75 149 VAL A O 1
ATOM 1208 N N . HIS A 1 150 ? -5.359 0.511 12.777 1.00 87.31 150 HIS A N 1
ATOM 1209 C CA . HIS A 1 150 ? -4.090 0.510 13.484 1.00 87.31 150 HIS A CA 1
ATOM 1210 C C . HIS A 1 150 ? -3.301 -0.783 13.295 1.00 87.31 150 HIS A C 1
ATOM 1212 O O . HIS A 1 150 ? -3.811 -1.866 13.015 1.00 87.31 150 HIS A O 1
ATOM 1218 N N . CYS A 1 151 ? -1.995 -0.646 13.480 1.00 83.56 151 CYS A N 1
ATOM 1219 C CA . CYS A 1 151 ? -1.087 -1.759 13.692 1.00 83.56 151 CYS A CA 1
ATOM 1220 C C . CYS A 1 151 ? -0.064 -1.366 14.765 1.00 83.56 151 CYS A C 1
ATOM 1222 O O . CYS A 1 151 ? -0.232 -0.345 15.426 1.00 83.56 151 CYS A O 1
ATOM 1224 N N . GLN A 1 152 ? 1.012 -2.134 14.941 1.00 79.06 152 GLN A N 1
ATOM 1225 C CA . GLN A 1 152 ? 2.022 -1.808 15.956 1.00 79.06 152 GLN A CA 1
ATOM 1226 C C . GLN A 1 152 ? 2.797 -0.506 15.674 1.00 79.06 152 GLN A C 1
ATOM 1228 O O . GLN A 1 152 ? 3.132 0.216 16.605 1.00 79.06 152 GLN A O 1
ATOM 1233 N N . SER A 1 153 ? 3.124 -0.216 14.410 1.00 70.94 153 SER A N 1
ATOM 1234 C CA . SER A 1 153 ? 4.100 0.831 14.045 1.00 70.94 153 SER A CA 1
ATOM 1235 C C . SER A 1 153 ? 3.646 1.762 12.915 1.00 70.94 153 SER A C 1
ATOM 1237 O O . SER A 1 153 ? 4.449 2.518 12.375 1.00 70.94 153 SER A O 1
ATOM 1239 N N . GLY A 1 154 ? 2.382 1.677 12.497 1.00 67.25 154 GLY A N 1
ATOM 1240 C CA . GLY A 1 154 ? 1.850 2.401 11.335 1.00 67.25 154 GLY A CA 1
ATOM 1241 C C . GLY A 1 154 ? 2.184 1.768 9.973 1.00 67.25 154 GLY A C 1
ATOM 1242 O O . GLY A 1 154 ? 1.689 2.214 8.945 1.00 67.25 154 GLY A O 1
ATOM 1243 N N . VAL A 1 155 ? 3.017 0.716 9.944 1.00 66.00 155 VAL A N 1
ATOM 1244 C CA . VAL A 1 155 ? 3.460 0.025 8.716 1.00 66.00 155 VAL A CA 1
ATOM 1245 C C . VAL A 1 155 ? 2.352 -0.664 7.960 1.00 66.00 155 VAL A C 1
ATOM 1247 O O . VAL A 1 155 ? 2.266 -0.553 6.745 1.00 66.00 155 VAL A O 1
ATOM 1250 N N . ARG A 1 156 ? 1.528 -1.396 8.688 1.00 73.00 156 ARG A N 1
ATOM 1251 C CA . ARG A 1 156 ? 0.495 -2.243 8.108 1.00 73.00 156 ARG A CA 1
ATOM 1252 C C . ARG A 1 156 ? -0.824 -1.492 7.959 1.00 73.00 156 ARG A C 1
ATOM 1254 O O . ARG A 1 156 ? -1.600 -1.827 7.081 1.00 73.00 156 ARG A O 1
ATOM 1261 N N . SER A 1 157 ? -1.059 -0.460 8.770 1.00 71.81 157 SER A N 1
ATOM 1262 C CA . SER A 1 157 ? -2.259 0.376 8.659 1.00 71.81 157 SER A CA 1
ATOM 1263 C C . SER A 1 157 ? -2.247 1.231 7.392 1.00 71.81 157 SER A C 1
ATOM 1265 O O . SER A 1 157 ? -3.273 1.300 6.737 1.00 71.81 157 SER A O 1
ATOM 1267 N N . SER A 1 158 ? -1.086 1.729 6.940 1.00 68.69 158 SER A N 1
ATOM 1268 C CA . SER A 1 158 ? -0.985 2.468 5.664 1.00 68.69 158 SER A CA 1
ATOM 1269 C C . SER A 1 158 ? -1.355 1.644 4.423 1.00 68.69 158 SER A C 1
ATOM 1271 O O . SER A 1 158 ? -1.523 2.188 3.339 1.00 68.69 158 SER A O 1
ATOM 1273 N N . ILE A 1 159 ? -1.434 0.321 4.569 1.00 69.50 159 ILE A N 1
ATOM 1274 C CA . ILE A 1 159 ? -1.849 -0.612 3.518 1.00 69.50 159 ILE A CA 1
ATOM 1275 C C . ILE A 1 159 ? -3.369 -0.690 3.473 1.00 69.50 159 ILE A C 1
ATOM 1277 O O . ILE A 1 159 ? -3.933 -0.731 2.390 1.00 69.50 159 ILE A O 1
ATOM 1281 N N . ALA A 1 160 ? -4.016 -0.660 4.639 1.00 71.94 160 ALA A N 1
ATOM 1282 C CA . ALA A 1 160 ? -5.463 -0.546 4.740 1.00 71.94 160 ALA A CA 1
ATOM 1283 C C . ALA A 1 160 ? -5.950 0.798 4.211 1.00 71.94 160 ALA A C 1
ATOM 1285 O O . ALA A 1 160 ? -6.877 0.831 3.418 1.00 71.94 160 ALA A O 1
ATOM 1286 N N . ASP A 1 161 ? -5.271 1.878 4.594 1.00 77.62 161 ASP A N 1
ATOM 1287 C CA . ASP A 1 161 ? -5.592 3.248 4.192 1.00 77.62 161 ASP A CA 1
ATOM 1288 C C . ASP A 1 161 ? -5.734 3.417 2.675 1.00 77.62 161 ASP A C 1
ATOM 1290 O O . ASP A 1 161 ? -6.545 4.209 2.219 1.00 77.62 161 ASP A O 1
ATOM 1294 N N . GLY A 1 162 ? -4.934 2.686 1.895 1.00 73.19 162 GLY A N 1
ATOM 1295 C CA . GLY A 1 162 ? -4.970 2.770 0.441 1.00 73.19 162 GLY A CA 1
ATOM 1296 C C . GLY A 1 162 ? -6.060 1.938 -0.234 1.00 73.19 162 GLY A C 1
ATOM 1297 O O . GLY A 1 162 ? -6.347 2.183 -1.401 1.00 73.19 162 GLY A O 1
ATOM 1298 N N . ILE A 1 163 ? -6.658 0.960 0.456 1.00 72.50 163 ILE A N 1
ATOM 1299 C CA . ILE A 1 163 ? -7.633 0.018 -0.132 1.00 72.50 163 ILE A CA 1
ATOM 1300 C C . ILE A 1 163 ? -9.030 0.081 0.504 1.00 72.50 163 ILE A C 1
ATOM 1302 O O . ILE A 1 163 ? -9.963 -0.557 0.003 1.00 72.50 163 ILE A O 1
ATOM 1306 N N . LEU A 1 164 ? -9.165 0.809 1.613 1.00 71.81 164 LEU A N 1
ATOM 1307 C CA . LEU A 1 164 ? -10.438 1.183 2.224 1.00 71.81 164 LEU A CA 1
ATOM 1308 C C . LEU A 1 164 ? -10.975 2.427 1.517 1.00 71.81 164 LEU A C 1
ATOM 1310 O O . LEU A 1 164 ? -12.056 2.299 0.894 1.00 71.81 164 LEU A O 1
#